Protein AF-A0AAV9P6S9-F1 (afdb_monomer_lite)

Secondary structure (DSSP, 8-state):
-GGGHHHHTTTTS-HHHHHHHHHHHHHHHHHHHHHHHHHHHHHHHHHTT--HHHHHHHHHHHHHHHHHHHHHHHH--SHHHHHHHHHHHHHHHHHHHHHHHHHHHHHTT-

Radius of gyration: 17.71 Å; chains: 1; bounding box: 41×34×51 Å

InterPro domains:
  IPR001129 Membrane-associated, eicosanoid/glutathione metabolism (MAPEG) protein [PF01124] (12-102)
  IPR023352 Membrane associated eicosanoid/glutathione metabolism-like domain superfamily [G3DSA:1.20.120.550] (4-105)
  IPR023352 Membrane associated eicosanoid/glutathione metabolism-like domain superfamily [SSF161084] (7-101)

Structure (mmCIF, N/CA/C/O backbone):
data_AF-A0AAV9P6S9-F1
#
_entry.id   AF-A0AAV9P6S9-F1
#
loop_
_atom_site.group_PDB
_atom_site.id
_atom_site.type_symbol
_atom_site.label_atom_id
_atom_site.label_alt_id
_atom_site.label_comp_id
_atom_site.label_asym_id
_atom_site.label_entity_id
_atom_site.label_seq_id
_atom_site.pdbx_PDB_ins_code
_atom_site.Cartn_x
_atom_site.Cartn_y
_atom_site.Cartn_z
_atom_site.occupancy
_atom_site.B_iso_or_equiv
_atom_site.auth_seq_id
_atom_site.auth_comp_id
_atom_site.auth_asym_id
_atom_site.auth_atom_id
_atom_site.pdbx_PDB_model_num
ATOM 1 N N . MET A 1 1 ? 16.387 -21.520 -5.685 1.00 53.22 1 MET A N 1
ATOM 2 C CA . MET A 1 1 ? 15.056 -21.497 -5.031 1.00 53.22 1 MET A CA 1
ATOM 3 C C . MET A 1 1 ? 14.055 -20.899 -6.014 1.00 53.22 1 MET A C 1
ATOM 5 O O . MET A 1 1 ? 14.445 -19.958 -6.693 1.00 53.22 1 MET A O 1
ATOM 9 N N . PRO A 1 2 ? 12.791 -21.358 -6.082 1.00 68.94 2 PRO A N 1
ATOM 10 C CA . PRO A 1 2 ? 11.817 -20.901 -7.089 1.00 68.94 2 PRO A CA 1
ATOM 11 C C . PRO A 1 2 ? 11.660 -19.372 -7.172 1.00 68.94 2 PRO A C 1
ATOM 13 O O . PRO A 1 2 ? 11.426 -18.814 -8.239 1.00 68.94 2 PRO A O 1
ATOM 16 N N . ARG A 1 3 ? 11.868 -18.680 -6.043 1.00 72.56 3 ARG A N 1
ATOM 17 C CA . ARG A 1 3 ? 11.754 -17.222 -5.908 1.00 72.56 3 ARG A CA 1
ATOM 18 C C . ARG A 1 3 ? 12.880 -16.421 -6.564 1.00 72.56 3 ARG A C 1
ATOM 20 O O . ARG A 1 3 ? 12.684 -15.234 -6.782 1.00 72.56 3 ARG A O 1
ATOM 27 N N . THR A 1 4 ? 14.032 -17.026 -6.867 1.00 83.38 4 THR A N 1
ATOM 28 C CA . THR A 1 4 ? 15.197 -16.344 -7.469 1.00 83.38 4 THR A CA 1
ATOM 29 C C . THR A 1 4 ? 15.442 -16.729 -8.926 1.00 83.38 4 THR A C 1
ATOM 31 O O . THR A 1 4 ? 16.415 -16.277 -9.522 1.00 83.38 4 THR A O 1
ATOM 34 N N . ASN A 1 5 ? 14.541 -17.516 -9.525 1.00 87.44 5 ASN A N 1
ATOM 35 C CA . ASN A 1 5 ? 14.692 -18.012 -10.891 1.00 87.44 5 ASN A CA 1
ATOM 36 C C . ASN A 1 5 ? 14.854 -16.885 -11.919 1.00 87.44 5 ASN A C 1
ATOM 38 O O . ASN A 1 5 ? 15.580 -17.072 -12.879 1.00 87.44 5 ASN A O 1
ATOM 42 N N . LEU A 1 6 ? 14.252 -15.707 -11.722 1.00 89.38 6 LEU A N 1
ATOM 43 C CA . LEU A 1 6 ? 14.372 -14.592 -12.673 1.00 89.38 6 LEU A CA 1
ATOM 44 C C . LEU A 1 6 ? 15.832 -14.167 -12.941 1.00 89.38 6 LEU A C 1
ATOM 46 O O . LEU A 1 6 ? 16.153 -13.754 -14.055 1.00 89.38 6 LEU A O 1
ATOM 50 N N . GLU A 1 7 ? 16.726 -14.313 -11.959 1.00 89.44 7 GLU A N 1
ATOM 51 C CA . GLU A 1 7 ? 18.145 -13.974 -12.129 1.00 89.44 7 GLU A CA 1
ATOM 52 C C . GLU A 1 7 ? 18.845 -14.912 -13.119 1.00 89.44 7 GLU A C 1
ATOM 54 O O . GLU A 1 7 ? 19.712 -14.484 -13.878 1.00 89.44 7 GLU A O 1
ATOM 59 N N . THR A 1 8 ? 18.430 -16.183 -13.177 1.00 91.06 8 THR A N 1
ATOM 60 C CA . THR A 1 8 ? 19.037 -17.181 -14.073 1.00 91.06 8 THR A CA 1
ATOM 61 C C . THR A 1 8 ? 18.685 -16.948 -15.544 1.00 91.06 8 THR A C 1
ATOM 63 O O . THR A 1 8 ? 19.334 -17.504 -16.433 1.00 91.06 8 THR A O 1
ATOM 66 N N . TRP A 1 9 ? 17.685 -16.103 -15.813 1.00 90.19 9 TRP A N 1
ATOM 67 C CA . TRP A 1 9 ? 17.230 -15.740 -17.155 1.00 90.19 9 TRP A CA 1
ATOM 68 C C . TRP A 1 9 ? 17.793 -14.405 -17.652 1.00 90.19 9 TRP A C 1
ATOM 70 O O . TRP A 1 9 ? 17.524 -14.033 -18.793 1.00 90.19 9 TRP A O 1
ATOM 80 N N . LYS A 1 10 ? 18.598 -13.694 -16.848 1.00 91.12 10 LYS A N 1
ATOM 81 C CA . LYS A 1 10 ? 19.114 -12.356 -17.187 1.00 91.12 10 LYS A CA 1
ATOM 82 C C . LYS A 1 10 ? 19.878 -12.301 -18.507 1.00 91.12 10 LYS A C 1
ATOM 84 O O . LYS A 1 10 ? 19.725 -11.348 -19.258 1.00 91.12 10 LYS A O 1
ATOM 89 N N . THR A 1 11 ? 20.671 -13.327 -18.799 1.00 93.31 11 THR A N 1
ATOM 90 C CA . THR A 1 11 ? 21.445 -13.435 -20.047 1.00 93.31 11 THR A CA 1
ATOM 91 C C . THR A 1 11 ? 20.688 -14.146 -21.170 1.00 93.31 11 THR A C 1
ATOM 93 O O . THR A 1 11 ? 21.181 -14.204 -22.290 1.00 93.31 11 THR A O 1
ATOM 96 N N . LYS A 1 12 ? 19.506 -14.709 -20.879 1.00 94.31 12 LYS A N 1
ATOM 97 C CA . LYS A 1 12 ? 18.717 -15.535 -21.809 1.00 94.31 12 LYS A CA 1
ATOM 98 C C . LYS A 1 12 ? 17.532 -14.793 -22.426 1.00 94.31 12 LYS A C 1
ATOM 100 O O . LYS A 1 12 ? 16.991 -15.250 -23.426 1.00 94.31 12 LYS A O 1
ATOM 105 N N . LEU A 1 13 ? 17.094 -13.697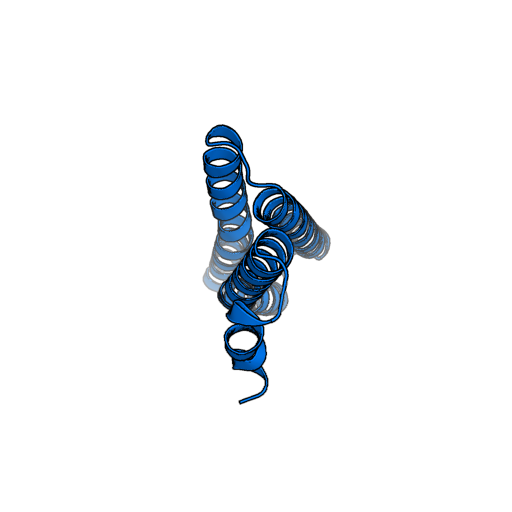 -21.810 1.00 94.19 13 LEU A N 1
ATOM 106 C CA . LEU A 1 13 ? 15.952 -12.903 -22.258 1.00 94.19 13 LEU A CA 1
ATOM 107 C C . LEU A 1 13 ? 16.412 -11.596 -22.912 1.00 94.19 13 LEU A C 1
ATOM 109 O O . LEU A 1 13 ? 17.445 -11.052 -22.517 1.00 94.19 13 LEU A O 1
ATOM 113 N N . PRO A 1 14 ? 15.615 -11.033 -23.841 1.00 96.19 14 PRO A N 1
ATOM 114 C CA . PRO A 1 14 ? 15.791 -9.654 -24.274 1.00 96.19 14 PRO A CA 1
ATOM 115 C C . PRO A 1 14 ? 15.832 -8.710 -23.068 1.00 96.19 14 PRO A C 1
ATOM 117 O O . PRO A 1 14 ? 15.030 -8.845 -22.138 1.00 96.19 14 PRO A O 1
ATOM 120 N N . THR A 1 15 ? 16.741 -7.736 -23.091 1.00 91.56 15 THR A N 1
ATOM 121 C CA . THR A 1 15 ? 16.987 -6.824 -21.963 1.00 91.56 15 THR A CA 1
ATOM 122 C C . THR A 1 15 ? 15.718 -6.113 -21.495 1.00 91.56 15 THR A C 1
ATOM 124 O O . THR A 1 15 ? 15.461 -6.036 -20.295 1.00 91.56 15 THR A O 1
ATOM 127 N N . ASP A 1 16 ? 14.879 -5.658 -22.426 1.00 90.56 16 ASP A N 1
ATOM 128 C CA . ASP A 1 16 ? 13.624 -4.976 -22.101 1.00 90.56 16 ASP A CA 1
ATOM 129 C C . ASP A 1 16 ? 12.618 -5.885 -21.393 1.00 90.56 16 ASP A C 1
ATOM 131 O O . ASP A 1 16 ? 11.981 -5.468 -20.420 1.00 90.56 16 ASP A O 1
ATOM 135 N N . LEU A 1 17 ? 12.512 -7.142 -21.836 1.00 92.12 17 LEU A N 1
ATOM 136 C CA . LEU A 1 17 ? 11.646 -8.136 -21.208 1.00 92.12 17 LEU A CA 1
ATOM 137 C C . LEU A 1 17 ? 12.147 -8.475 -19.803 1.00 92.12 17 LEU A C 1
ATOM 139 O O . LEU A 1 17 ? 11.359 -8.484 -18.857 1.00 92.12 17 LEU A O 1
ATOM 143 N N . TRP A 1 18 ? 13.454 -8.693 -19.639 1.00 93.00 18 TRP A N 1
ATOM 144 C CA . TRP A 1 18 ? 14.032 -8.945 -18.321 1.00 93.00 18 TRP A CA 1
ATOM 145 C C . TRP A 1 18 ? 13.797 -7.769 -17.365 1.00 93.00 18 TRP A C 1
ATOM 147 O O . TRP A 1 18 ? 13.325 -7.969 -16.247 1.00 93.00 18 TRP A O 1
ATOM 157 N N . ASN A 1 19 ? 14.029 -6.535 -17.823 1.00 90.00 19 ASN A N 1
ATOM 158 C CA . ASN A 1 19 ? 13.787 -5.323 -17.040 1.00 90.00 19 ASN A CA 1
ATOM 159 C C . ASN A 1 19 ? 12.311 -5.178 -16.634 1.00 90.00 19 ASN A C 1
ATOM 161 O O . ASN A 1 19 ? 12.014 -4.787 -15.503 1.00 90.00 19 ASN A O 1
ATOM 165 N N . HIS A 1 20 ? 11.376 -5.496 -17.534 1.00 89.88 20 HIS A N 1
ATOM 166 C CA . HIS A 1 20 ? 9.945 -5.486 -17.230 1.00 89.88 20 HIS A CA 1
ATOM 167 C C . HIS A 1 20 ? 9.592 -6.504 -16.135 1.00 89.88 20 HIS A C 1
ATOM 169 O O . HIS A 1 20 ? 8.952 -6.149 -15.144 1.00 89.88 20 HIS A O 1
ATOM 175 N N . LEU A 1 21 ? 10.071 -7.745 -16.260 1.00 91.69 21 LEU A N 1
ATOM 176 C CA . LEU A 1 21 ? 9.848 -8.799 -15.267 1.00 91.69 21 LEU A CA 1
ATOM 177 C C . LEU A 1 21 ? 10.503 -8.475 -13.916 1.00 91.69 21 LEU A C 1
ATOM 179 O O . LEU A 1 21 ? 9.912 -8.733 -12.867 1.00 91.69 21 LEU A O 1
ATOM 183 N N . ALA A 1 22 ? 11.692 -7.868 -13.924 1.00 90.69 22 ALA A N 1
ATOM 184 C CA . ALA A 1 22 ? 12.377 -7.430 -12.711 1.00 90.69 22 ALA A CA 1
ATOM 185 C C . ALA A 1 22 ? 11.562 -6.362 -11.966 1.00 90.69 22 ALA A C 1
ATOM 187 O O . ALA A 1 22 ? 11.381 -6.460 -10.749 1.00 90.69 22 ALA A O 1
ATOM 188 N N . ARG A 1 23 ? 10.983 -5.392 -12.689 1.00 89.62 23 ARG A N 1
ATOM 189 C CA . ARG A 1 23 ? 10.064 -4.402 -12.102 1.00 89.62 23 ARG A CA 1
ATOM 190 C C . ARG A 1 23 ? 8.794 -5.046 -11.553 1.00 89.62 23 ARG A C 1
ATOM 192 O O . ARG A 1 23 ? 8.399 -4.714 -10.439 1.00 89.62 23 ARG A O 1
ATOM 199 N N . ALA A 1 24 ? 8.189 -5.985 -12.282 1.00 90.25 24 ALA A N 1
ATOM 200 C CA . ALA A 1 24 ? 7.002 -6.707 -11.822 1.00 90.25 24 ALA A CA 1
ATOM 201 C C . ALA A 1 24 ? 7.268 -7.491 -10.527 1.00 90.25 24 ALA A C 1
ATOM 203 O O . ALA A 1 24 ? 6.480 -7.427 -9.582 1.00 90.25 24 ALA A O 1
ATOM 204 N N . ARG A 1 25 ? 8.421 -8.165 -10.440 1.00 91.12 25 ARG A N 1
ATOM 205 C CA . ARG A 1 25 ? 8.861 -8.849 -9.218 1.00 91.12 25 ARG A CA 1
ATOM 206 C C . ARG A 1 25 ? 9.073 -7.869 -8.064 1.00 91.12 25 ARG A C 1
ATOM 208 O O . ARG A 1 25 ? 8.622 -8.150 -6.958 1.00 91.12 25 ARG A O 1
ATOM 215 N N . GLY A 1 26 ? 9.706 -6.722 -8.316 1.00 89.75 26 GLY A N 1
ATOM 216 C CA . GLY A 1 26 ? 9.866 -5.662 -7.315 1.00 89.75 26 GLY A CA 1
ATOM 217 C C . GLY A 1 26 ? 8.524 -5.144 -6.784 1.00 89.75 26 GLY A C 1
ATOM 218 O O . GLY A 1 26 ? 8.330 -5.064 -5.574 1.00 89.75 26 GLY A O 1
ATOM 219 N N . ALA A 1 27 ? 7.561 -4.883 -7.672 1.00 89.81 27 ALA A N 1
ATOM 220 C CA . ALA A 1 27 ? 6.214 -4.452 -7.293 1.00 89.81 27 ALA A CA 1
ATOM 221 C C . ALA A 1 27 ? 5.455 -5.516 -6.472 1.00 89.81 27 ALA A C 1
ATOM 223 O O . ALA A 1 27 ? 4.741 -5.183 -5.520 1.00 89.81 27 ALA A O 1
ATOM 224 N N . HIS A 1 28 ? 5.623 -6.799 -6.809 1.00 91.06 28 HIS A N 1
ATOM 225 C CA . HIS A 1 28 ? 5.055 -7.903 -6.037 1.00 91.06 28 HIS A CA 1
ATOM 226 C C . HIS A 1 28 ? 5.644 -7.968 -4.622 1.00 91.06 28 HIS A C 1
ATOM 228 O O . HIS A 1 28 ? 4.885 -7.996 -3.656 1.00 91.06 28 HIS A O 1
ATOM 234 N N . LEU A 1 29 ? 6.975 -7.932 -4.491 1.00 92.31 29 LEU A N 1
ATOM 235 C CA . LEU A 1 29 ? 7.646 -7.958 -3.187 1.00 92.31 29 LEU A CA 1
ATOM 236 C C . LEU A 1 29 ? 7.227 -6.772 -2.314 1.00 92.31 29 LEU A C 1
ATOM 238 O O . LEU A 1 29 ? 6.824 -6.979 -1.175 1.00 92.31 29 LEU A O 1
ATOM 242 N N . ASN A 1 30 ? 7.175 -5.562 -2.877 1.00 92.62 30 ASN A N 1
ATOM 243 C CA . ASN A 1 30 ? 6.669 -4.392 -2.159 1.00 92.62 30 ASN A CA 1
ATOM 244 C C . ASN A 1 30 ? 5.222 -4.584 -1.669 1.00 92.62 30 ASN A C 1
ATOM 246 O O . ASN A 1 30 ? 4.857 -4.160 -0.577 1.00 92.62 30 ASN A O 1
ATOM 250 N N . SER A 1 31 ? 4.376 -5.244 -2.461 1.00 91.19 31 SER A N 1
ATOM 251 C CA . SER A 1 31 ? 3.002 -5.542 -2.041 1.00 91.19 31 SER A CA 1
ATOM 252 C C . SER A 1 31 ? 2.954 -6.542 -0.885 1.00 91.19 31 SER A C 1
ATOM 254 O O . SER A 1 31 ? 2.099 -6.412 -0.015 1.00 91.19 31 SER A O 1
ATOM 256 N N . MET A 1 32 ? 3.885 -7.497 -0.843 1.00 93.19 32 MET A N 1
ATOM 257 C CA . MET A 1 32 ? 4.025 -8.444 0.268 1.00 93.19 32 MET A CA 1
ATOM 258 C C . MET A 1 32 ? 4.551 -7.791 1.548 1.00 93.19 32 MET A C 1
ATOM 260 O O . MET A 1 32 ? 4.187 -8.235 2.629 1.00 93.19 32 MET A O 1
ATOM 264 N N . GLU A 1 33 ? 5.341 -6.723 1.448 1.00 93.88 33 GLU A N 1
ATOM 265 C CA . GLU A 1 33 ? 5.805 -5.951 2.611 1.00 93.88 33 GLU A CA 1
ATOM 266 C C . GLU A 1 33 ? 4.684 -5.100 3.228 1.00 93.88 33 GLU A C 1
ATOM 268 O O . GLU A 1 33 ? 4.609 -4.954 4.445 1.00 93.88 33 GLU A O 1
ATOM 273 N N . VAL A 1 34 ? 3.779 -4.564 2.401 1.00 94.31 34 VAL A N 1
ATOM 274 C CA . VAL A 1 34 ? 2.676 -3.700 2.861 1.00 94.31 34 VAL A CA 1
ATOM 275 C C . VAL A 1 34 ? 1.455 -4.507 3.321 1.00 94.31 34 VAL A C 1
ATOM 277 O O . VAL A 1 34 ? 0.720 -4.070 4.209 1.00 94.31 34 VAL A O 1
ATOM 280 N N . PHE A 1 35 ? 1.219 -5.689 2.745 1.00 95.19 35 PHE A N 1
ATOM 281 C CA . PHE A 1 35 ? 0.032 -6.500 3.035 1.00 95.19 35 PHE A CA 1
ATOM 282 C C . PHE A 1 35 ? -0.172 -6.833 4.529 1.00 95.19 35 PHE A C 1
ATOM 284 O O . PHE A 1 35 ? -1.304 -6.680 4.992 1.00 95.19 35 PHE A O 1
ATOM 291 N N . PRO A 1 36 ? 0.855 -7.214 5.319 1.00 97.50 36 PRO A N 1
ATOM 292 C CA . PRO A 1 36 ? 0.683 -7.497 6.745 1.00 97.50 36 PRO A CA 1
ATOM 293 C C . PRO A 1 36 ? 0.116 -6.317 7.539 1.00 97.50 36 PRO A C 1
ATOM 295 O O . PRO A 1 36 ? -0.738 -6.518 8.399 1.00 97.50 36 PRO A O 1
ATOM 298 N N . LEU A 1 37 ? 0.530 -5.085 7.220 1.00 97.12 37 LEU A N 1
ATOM 299 C CA . LEU A 1 37 ? 0.010 -3.879 7.870 1.00 97.12 37 LEU A CA 1
ATOM 300 C C . LEU A 1 37 ? -1.483 -3.685 7.571 1.00 97.12 37 LEU A C 1
ATOM 302 O O . LEU A 1 37 ? -2.266 -3.372 8.466 1.00 97.12 37 LEU A O 1
ATOM 306 N N . PHE A 1 38 ? -1.890 -3.919 6.321 1.00 98.00 38 PHE A N 1
ATOM 307 C CA . PHE A 1 38 ? -3.299 -3.894 5.932 1.00 98.00 38 PHE A CA 1
ATOM 308 C C . PHE A 1 38 ? -4.116 -4.986 6.625 1.00 98.00 38 PHE A C 1
ATOM 310 O O . PHE A 1 38 ? -5.168 -4.695 7.193 1.00 98.00 38 PHE A O 1
ATOM 317 N N . ALA A 1 39 ? -3.622 -6.224 6.628 1.00 98.12 39 ALA A N 1
ATOM 318 C CA . ALA A 1 39 ? -4.287 -7.339 7.290 1.00 98.12 39 ALA A CA 1
ATOM 319 C C . ALA A 1 39 ? -4.470 -7.071 8.793 1.00 98.12 39 ALA A C 1
ATOM 321 O O . ALA A 1 39 ? -5.569 -7.254 9.314 1.00 98.12 39 ALA A O 1
ATOM 322 N N . ALA A 1 40 ? -3.436 -6.558 9.469 1.00 98.31 40 ALA A N 1
ATOM 323 C CA . ALA A 1 40 ? -3.507 -6.174 10.876 1.00 98.31 40 ALA A CA 1
ATOM 324 C C . ALA A 1 40 ? -4.570 -5.093 11.127 1.00 98.31 40 ALA A C 1
ATOM 326 O O . ALA A 1 40 ? -5.368 -5.230 12.051 1.00 98.31 40 ALA A O 1
ATOM 327 N N . ALA A 1 41 ? -4.637 -4.059 10.281 1.00 98.25 41 ALA A N 1
ATOM 328 C CA . ALA A 1 41 ? -5.661 -3.020 10.380 1.00 98.25 41 ALA A CA 1
ATOM 329 C C . ALA A 1 41 ? -7.083 -3.578 10.209 1.00 98.25 41 ALA A C 1
ATOM 331 O O . ALA A 1 41 ? -7.991 -3.183 10.937 1.00 98.25 41 ALA A O 1
ATOM 332 N N . MET A 1 42 ? -7.282 -4.517 9.277 1.00 98.44 42 MET A N 1
ATOM 333 C CA . MET A 1 42 ? -8.586 -5.152 9.066 1.00 98.44 42 MET A CA 1
ATOM 334 C C . MET A 1 42 ? -8.994 -6.032 10.249 1.00 98.44 42 MET A C 1
ATOM 336 O O . MET A 1 42 ? -10.147 -5.986 10.674 1.00 98.44 42 MET A O 1
ATOM 340 N N . VAL A 1 43 ? -8.063 -6.801 10.815 1.00 98.44 43 VAL A N 1
ATOM 341 C CA . VAL A 1 43 ? -8.325 -7.604 12.018 1.00 98.44 43 VAL A CA 1
ATOM 342 C C . VAL A 1 43 ? -8.653 -6.695 13.204 1.00 98.44 43 VAL A C 1
ATOM 344 O O . VAL A 1 43 ? -9.699 -6.871 13.821 1.00 98.44 43 VAL A O 1
ATOM 347 N N . ALA A 1 44 ? -7.824 -5.684 13.479 1.00 98.12 44 ALA A N 1
ATOM 348 C CA . ALA A 1 44 ? -8.042 -4.741 14.576 1.00 98.12 44 ALA A CA 1
ATOM 349 C C . ALA A 1 44 ? -9.375 -3.990 14.442 1.00 98.12 44 ALA A C 1
ATOM 351 O O . ALA A 1 44 ? -10.102 -3.855 15.419 1.00 98.12 44 ALA A O 1
ATOM 352 N N . GLY A 1 45 ? -9.730 -3.555 13.230 1.00 98.00 45 GLY A N 1
ATOM 353 C CA . GLY A 1 45 ? -11.006 -2.893 12.969 1.00 98.00 45 GLY A CA 1
ATOM 354 C C . GLY A 1 45 ? -12.223 -3.793 13.201 1.00 98.00 45 GLY A C 1
ATOM 355 O O . GLY A 1 45 ? -13.225 -3.321 13.727 1.00 98.00 45 GLY A O 1
ATOM 356 N N . ASN A 1 46 ? -12.133 -5.088 12.871 1.00 97.81 46 ASN A N 1
ATOM 357 C CA . ASN A 1 46 ? -13.193 -6.054 13.186 1.00 97.81 46 ASN A CA 1
ATOM 358 C C . ASN A 1 46 ? -13.295 -6.323 14.696 1.00 97.81 46 ASN A C 1
ATOM 360 O O . ASN A 1 46 ? -14.403 -6.377 15.222 1.00 97.81 46 ASN A O 1
ATOM 364 N N . VAL A 1 47 ? -12.161 -6.453 15.396 1.00 97.44 47 VAL A N 1
ATOM 365 C CA . VAL A 1 47 ? -12.125 -6.624 16.862 1.00 97.44 47 VAL A CA 1
ATOM 366 C C . VAL A 1 47 ? -12.729 -5.411 17.572 1.00 97.44 47 VAL A C 1
ATOM 368 O O . VAL A 1 47 ? -13.532 -5.581 18.479 1.00 97.44 47 VAL A O 1
ATOM 371 N N . ALA A 1 48 ? -12.409 -4.199 17.114 1.00 97.69 48 ALA A N 1
ATOM 372 C CA . ALA A 1 48 ? -12.970 -2.945 17.619 1.00 97.69 48 ALA A CA 1
ATOM 373 C C . ALA A 1 48 ? -14.401 -2.657 17.122 1.00 97.69 48 ALA A C 1
ATOM 375 O O . ALA A 1 48 ? -14.915 -1.566 17.348 1.00 97.69 48 ALA A O 1
ATOM 376 N N . GLN A 1 49 ? -15.018 -3.591 16.387 1.00 97.12 49 GLN A N 1
ATOM 377 C CA . GLN A 1 49 ? -16.370 -3.470 15.834 1.00 97.12 49 GLN A CA 1
ATOM 378 C C . GLN A 1 49 ? -16.613 -2.162 15.059 1.00 97.12 49 GLN A C 1
ATOM 380 O O . GLN A 1 49 ? -17.690 -1.565 15.128 1.00 97.12 49 GLN A O 1
ATOM 385 N N . LEU A 1 50 ? -15.614 -1.712 14.289 1.00 97.12 50 LEU A N 1
ATOM 386 C CA . LEU A 1 50 ? -15.770 -0.534 13.441 1.00 97.12 50 LEU A CA 1
ATOM 387 C C . LEU A 1 50 ? -16.919 -0.738 12.437 1.00 97.12 50 LEU A C 1
ATOM 389 O O . LEU A 1 50 ? -17.121 -1.855 11.947 1.00 97.12 50 LEU A O 1
ATOM 393 N N . PRO A 1 51 ? -17.650 0.330 12.061 1.00 97.19 51 PRO A N 1
ATOM 394 C CA . PRO A 1 51 ? -18.752 0.216 11.115 1.00 97.19 51 PRO A CA 1
ATOM 395 C C . PRO A 1 51 ? -18.324 -0.467 9.810 1.00 97.19 51 PRO A C 1
ATOM 397 O O . PRO A 1 51 ? -17.336 -0.078 9.183 1.00 97.19 51 PRO A O 1
ATOM 400 N N . ALA A 1 52 ? -19.108 -1.441 9.340 1.00 96.69 52 ALA A N 1
ATOM 401 C CA . ALA A 1 52 ? -18.790 -2.203 8.128 1.00 96.69 52 ALA A CA 1
ATOM 402 C C . ALA A 1 52 ? -18.588 -1.304 6.891 1.00 96.69 52 ALA A C 1
ATOM 404 O O . ALA A 1 52 ? -17.741 -1.580 6.044 1.00 96.69 52 ALA A O 1
ATOM 405 N N . ARG A 1 53 ? -19.323 -0.186 6.804 1.00 97.31 53 ARG A N 1
ATOM 406 C CA . ARG A 1 53 ? -19.148 0.819 5.744 1.00 97.31 53 ARG A CA 1
ATOM 407 C C . ARG A 1 53 ? -17.738 1.415 5.738 1.00 97.31 53 ARG A C 1
ATOM 409 O O . ARG A 1 53 ? -17.151 1.552 4.663 1.00 97.31 53 ARG A O 1
ATOM 416 N N . ASP A 1 54 ? -17.197 1.741 6.909 1.00 95.44 54 ASP A N 1
ATOM 417 C CA . ASP A 1 54 ? -15.850 2.297 7.054 1.00 95.44 54 ASP A CA 1
ATOM 418 C C . ASP A 1 54 ? -14.804 1.246 6.686 1.00 95.44 54 ASP A C 1
ATOM 420 O O . ASP A 1 54 ? -13.895 1.529 5.906 1.00 95.44 54 ASP A O 1
ATOM 424 N N . MET A 1 55 ? -14.980 0.014 7.175 1.00 97.94 55 MET A N 1
ATOM 425 C CA . MET A 1 55 ? -14.106 -1.122 6.866 1.00 97.94 55 MET A CA 1
ATOM 426 C C . MET A 1 55 ? -14.031 -1.390 5.360 1.00 97.94 55 MET A C 1
ATOM 428 O O . MET A 1 55 ? -12.943 -1.437 4.785 1.00 97.94 55 MET A O 1
ATOM 432 N N . ASN A 1 56 ? -15.185 -1.472 4.696 1.00 97.75 56 ASN A N 1
ATOM 433 C CA . ASN A 1 56 ? -15.272 -1.701 3.255 1.00 97.75 56 ASN A CA 1
ATOM 434 C C . ASN A 1 56 ? -14.679 -0.538 2.450 1.00 97.75 56 ASN A C 1
ATOM 436 O O . ASN A 1 56 ? -13.988 -0.765 1.457 1.00 97.75 56 ASN A O 1
ATOM 440 N N . SER A 1 57 ? -14.896 0.705 2.891 1.00 97.31 57 SER A N 1
ATOM 441 C CA . SER A 1 57 ? -14.328 1.887 2.229 1.00 97.31 57 SER A CA 1
ATOM 442 C C . SER A 1 57 ? -12.803 1.924 2.352 1.00 97.31 57 SER A C 1
ATOM 444 O O . SER A 1 57 ? -12.118 2.240 1.377 1.00 97.31 57 SER A O 1
ATOM 446 N N . MET A 1 58 ? -12.254 1.560 3.517 1.00 96.62 58 MET A N 1
ATOM 447 C CA . MET A 1 58 ? -10.807 1.442 3.724 1.00 96.62 58 MET A CA 1
ATOM 448 C C . MET A 1 58 ? -10.207 0.332 2.857 1.00 96.62 58 MET A C 1
ATOM 450 O O . MET A 1 58 ? -9.213 0.572 2.173 1.00 96.62 58 MET A O 1
ATOM 454 N N . ALA A 1 59 ? -10.830 -0.849 2.826 1.00 97.44 59 ALA A N 1
ATOM 455 C CA . ALA A 1 59 ? -10.384 -1.964 1.994 1.00 97.44 59 ALA A CA 1
ATOM 456 C C . ALA A 1 59 ? -10.378 -1.601 0.502 1.00 97.44 59 ALA A C 1
ATOM 458 O O . ALA A 1 59 ? -9.366 -1.783 -0.176 1.00 97.44 59 ALA A O 1
ATOM 459 N N . LEU A 1 60 ? -11.472 -1.018 0.002 1.00 97.81 60 LEU A N 1
ATOM 460 C CA . LEU A 1 60 ? -11.575 -0.586 -1.390 1.00 97.81 60 LEU A CA 1
ATOM 461 C C . LEU A 1 60 ? -10.518 0.471 -1.733 1.00 97.81 60 LEU A C 1
ATOM 463 O O . LEU A 1 60 ? -9.831 0.344 -2.746 1.00 97.81 60 LEU A O 1
ATOM 467 N N . SER A 1 61 ? -10.352 1.480 -0.874 1.00 96.50 61 SER A N 1
ATOM 468 C CA . SER A 1 61 ? -9.358 2.542 -1.075 1.00 96.50 61 SER A CA 1
ATOM 469 C C . SER A 1 61 ? -7.937 1.981 -1.103 1.00 96.50 61 SER A C 1
ATOM 471 O O . SER A 1 61 ? -7.137 2.368 -1.954 1.00 96.50 61 SER A O 1
ATOM 473 N N . PHE A 1 62 ? -7.628 1.028 -0.218 1.00 96.94 62 PHE A N 1
ATOM 474 C CA . PHE A 1 62 ? -6.332 0.362 -0.193 1.00 96.94 62 PHE A CA 1
ATOM 475 C C . PHE A 1 62 ? -6.080 -0.405 -1.495 1.00 96.94 62 PHE A C 1
ATOM 477 O O . PHE A 1 62 ? -5.063 -0.178 -2.150 1.00 96.94 62 PHE A O 1
ATOM 484 N N . PHE A 1 63 ? -7.012 -1.259 -1.929 1.00 96.50 63 PHE A N 1
ATOM 485 C CA . PHE A 1 63 ? -6.851 -2.030 -3.165 1.00 96.50 63 PHE A CA 1
ATOM 486 C C . PHE A 1 63 ? -6.772 -1.148 -4.416 1.00 96.50 63 PHE A C 1
ATOM 488 O O . PHE A 1 63 ? -5.971 -1.430 -5.312 1.00 96.50 63 PHE A O 1
ATOM 495 N N . ALA A 1 64 ? -7.536 -0.056 -4.467 1.00 96.38 64 ALA A N 1
ATOM 496 C CA . ALA A 1 64 ? -7.449 0.926 -5.542 1.00 96.38 64 ALA A CA 1
ATOM 497 C C . ALA A 1 64 ? -6.063 1.593 -5.575 1.00 96.38 64 ALA A C 1
ATOM 499 O O . ALA A 1 64 ? -5.410 1.608 -6.622 1.00 96.38 64 ALA A O 1
ATOM 500 N N . ALA A 1 65 ? -5.563 2.060 -4.425 1.00 95.31 65 ALA A N 1
ATOM 501 C CA . ALA A 1 65 ? -4.233 2.658 -4.318 1.00 95.31 65 ALA A CA 1
ATOM 502 C C . ALA A 1 65 ? -3.119 1.663 -4.691 1.00 95.31 65 ALA A C 1
ATOM 504 O O . ALA A 1 65 ? -2.179 2.025 -5.399 1.00 95.31 65 ALA A O 1
ATOM 505 N N . ARG A 1 66 ? -3.228 0.390 -4.283 1.00 93.50 66 ARG A N 1
ATOM 506 C CA . ARG A 1 66 ? -2.257 -0.658 -4.646 1.00 93.50 66 ARG A CA 1
ATOM 507 C C . ARG A 1 66 ? -2.271 -0.976 -6.138 1.00 93.50 66 ARG A C 1
ATOM 509 O O . ARG A 1 66 ? -1.203 -1.106 -6.731 1.00 93.50 66 ARG A O 1
ATOM 516 N N . THR A 1 67 ? -3.449 -1.039 -6.751 1.00 93.06 67 THR A N 1
ATOM 517 C CA . THR A 1 67 ? -3.589 -1.268 -8.197 1.00 93.06 67 THR A CA 1
ATOM 518 C C . THR A 1 67 ? -2.976 -0.114 -8.990 1.00 93.06 67 THR A C 1
ATOM 520 O O . THR A 1 67 ? -2.189 -0.343 -9.910 1.00 93.06 67 THR A O 1
ATOM 523 N N . LEU A 1 68 ? -3.249 1.129 -8.578 1.00 92.75 68 LEU A N 1
ATOM 524 C CA . LEU A 1 68 ? -2.646 2.320 -9.173 1.00 92.75 68 LEU A CA 1
ATOM 525 C C . LEU A 1 68 ? -1.119 2.332 -9.001 1.00 92.75 68 LEU A C 1
ATOM 527 O O . LEU A 1 68 ? -0.395 2.572 -9.966 1.00 92.75 68 LEU A O 1
ATOM 531 N N . TYR A 1 69 ? -0.619 2.020 -7.802 1.00 90.62 69 TYR A N 1
ATOM 532 C CA . TYR A 1 69 ? 0.816 1.917 -7.530 1.00 90.62 69 TYR A CA 1
ATOM 533 C C . TYR A 1 69 ? 1.491 0.887 -8.443 1.00 90.62 69 TYR A C 1
ATOM 535 O O . TYR A 1 69 ? 2.527 1.187 -9.034 1.00 90.62 69 TYR A O 1
ATOM 543 N N . MET A 1 70 ? 0.899 -0.303 -8.598 1.00 90.50 70 MET A N 1
ATOM 544 C CA . MET A 1 70 ? 1.423 -1.349 -9.483 1.00 90.50 70 MET A CA 1
ATOM 545 C C . MET A 1 70 ? 1.458 -0.893 -10.944 1.00 90.50 70 MET A C 1
ATOM 547 O O . MET A 1 70 ? 2.481 -1.071 -11.605 1.00 90.50 70 MET A O 1
ATOM 551 N N . GLY A 1 71 ? 0.388 -0.257 -11.433 1.00 89.62 71 GLY A N 1
ATOM 552 C CA . GLY A 1 71 ? 0.338 0.297 -12.788 1.00 89.62 71 GLY A CA 1
ATOM 553 C C . GLY A 1 71 ? 1.443 1.328 -13.034 1.00 89.62 71 GLY A C 1
ATOM 554 O O . GLY A 1 71 ? 2.197 1.211 -14.001 1.00 89.62 71 GLY A O 1
ATOM 555 N N . LEU A 1 72 ? 1.610 2.280 -12.109 1.00 87.44 72 LEU A N 1
ATOM 556 C CA . LEU A 1 72 ? 2.679 3.279 -12.175 1.00 87.44 72 LEU A CA 1
ATOM 557 C C . LEU A 1 72 ? 4.067 2.632 -12.144 1.00 87.44 72 LEU A C 1
ATOM 559 O O . LEU A 1 72 ? 4.928 3.021 -12.925 1.00 87.44 72 LEU A O 1
ATOM 563 N N . TYR A 1 73 ? 4.280 1.626 -11.288 1.00 84.12 73 TYR A N 1
ATOM 564 C CA . TYR A 1 73 ? 5.560 0.923 -11.150 1.00 84.12 73 TYR A CA 1
ATOM 565 C C . TYR A 1 73 ? 5.967 0.196 -12.440 1.00 84.12 73 TYR A C 1
ATOM 567 O O . TYR A 1 73 ? 7.139 0.205 -12.824 1.00 84.12 73 TYR A O 1
ATOM 575 N N . LEU A 1 74 ? 5.007 -0.433 -13.120 1.00 85.44 74 LEU A N 1
ATOM 576 C CA . LEU A 1 74 ? 5.254 -1.154 -14.369 1.00 85.44 74 LEU A CA 1
ATOM 577 C C . LEU A 1 74 ? 5.501 -0.208 -15.554 1.00 85.44 74 LEU A C 1
ATOM 579 O O . LEU A 1 74 ? 6.295 -0.544 -16.437 1.00 85.44 74 LEU A O 1
ATOM 583 N N . ALA A 1 75 ? 4.870 0.971 -15.546 1.00 81.25 75 ALA A N 1
ATOM 584 C CA . ALA A 1 75 ? 4.923 1.965 -16.618 1.00 81.25 75 ALA A CA 1
ATOM 585 C C . ALA A 1 75 ? 6.141 2.916 -16.571 1.00 81.25 75 ALA A C 1
ATOM 587 O O . ALA A 1 75 ? 6.311 3.720 -17.488 1.00 81.25 75 ALA A O 1
ATOM 588 N N . VAL A 1 76 ? 6.995 2.857 -15.537 1.00 66.12 76 VAL A N 1
ATOM 589 C CA . VAL A 1 76 ? 8.089 3.830 -15.343 1.00 66.12 76 VAL A CA 1
ATOM 590 C C . VAL A 1 76 ? 9.075 3.844 -16.522 1.00 66.12 76 VAL A C 1
ATOM 592 O O . VAL A 1 76 ? 9.880 2.928 -16.694 1.00 66.12 76 VAL A O 1
ATOM 595 N N . LYS A 1 77 ? 9.041 4.945 -17.282 1.00 66.06 77 LYS A N 1
ATOM 596 C CA . LYS A 1 77 ? 10.103 5.427 -18.185 1.00 66.06 77 LYS A CA 1
ATOM 597 C C . LYS A 1 77 ? 10.436 6.922 -17.975 1.00 66.06 77 LYS A C 1
ATOM 599 O O . LYS A 1 77 ? 11.231 7.464 -18.728 1.00 66.06 77 LYS A O 1
ATOM 604 N N . SER A 1 78 ? 9.821 7.589 -16.989 1.00 68.75 78 SER A N 1
ATOM 605 C CA . SER A 1 78 ? 9.907 9.045 -16.768 1.00 68.75 78 SER A CA 1
ATOM 606 C C . SER A 1 78 ? 10.015 9.396 -15.277 1.00 68.75 78 SER A C 1
ATOM 608 O O . SER A 1 78 ? 9.362 8.753 -14.447 1.00 68.75 78 SE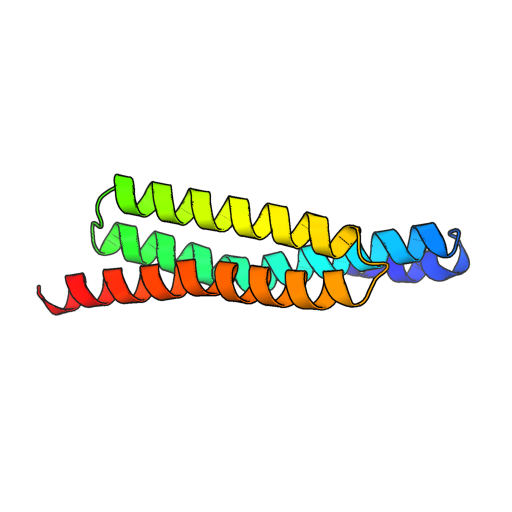R A O 1
ATOM 610 N N . ASP A 1 79 ? 10.773 10.447 -14.950 1.00 69.62 79 ASP A N 1
ATOM 611 C CA . ASP A 1 79 ? 10.989 10.953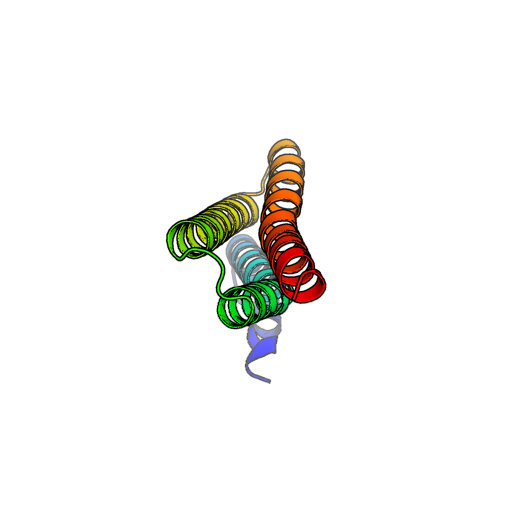 -13.585 1.00 69.62 79 ASP A CA 1
ATOM 612 C C . ASP A 1 79 ? 9.695 11.443 -12.914 1.00 69.62 79 ASP A C 1
ATOM 614 O O . ASP A 1 79 ? 9.490 11.250 -11.716 1.00 69.62 79 ASP A O 1
ATOM 618 N N . THR A 1 80 ? 8.750 11.996 -13.680 1.00 68.50 80 THR A N 1
ATOM 619 C CA . THR A 1 80 ? 7.442 12.432 -13.150 1.00 68.50 80 THR A CA 1
ATOM 620 C C . THR A 1 80 ? 6.603 11.258 -12.638 1.00 68.50 80 THR A C 1
ATOM 622 O O . THR A 1 80 ? 5.928 11.372 -11.612 1.00 68.50 80 THR A O 1
ATOM 625 N N . LEU A 1 81 ? 6.692 10.094 -13.290 1.00 76.69 81 LEU A N 1
ATOM 626 C CA . LEU A 1 81 ? 6.029 8.870 -12.827 1.00 76.69 81 LEU A CA 1
ATOM 627 C C . LEU A 1 81 ? 6.647 8.338 -11.526 1.00 76.69 81 LEU A C 1
ATOM 629 O O . LEU A 1 81 ? 5.948 7.708 -10.729 1.00 76.69 81 LEU A O 1
ATOM 633 N N . ALA A 1 82 ? 7.935 8.604 -11.285 1.00 78.19 82 ALA A N 1
ATOM 634 C CA . ALA A 1 82 ? 8.607 8.189 -10.059 1.00 78.19 82 ALA A CA 1
ATOM 635 C C . ALA A 1 82 ? 8.064 8.942 -8.832 1.00 78.19 82 ALA A C 1
ATOM 637 O O . ALA A 1 82 ? 7.790 8.306 -7.812 1.00 78.19 82 ALA A O 1
ATOM 638 N N . TYR A 1 83 ? 7.830 10.256 -8.943 1.00 83.88 83 TYR A N 1
ATOM 639 C CA . TYR A 1 83 ? 7.200 11.046 -7.876 1.00 83.88 83 TYR A CA 1
ATOM 640 C C . TYR A 1 83 ? 5.750 10.621 -7.620 1.00 83.88 83 TYR A C 1
ATOM 642 O O . TYR A 1 83 ? 5.367 10.410 -6.467 1.00 83.88 83 TYR A O 1
ATOM 650 N N . ALA A 1 84 ? 4.962 10.415 -8.683 1.00 86.31 84 ALA A N 1
ATOM 651 C CA . ALA A 1 84 ? 3.583 9.938 -8.565 1.00 86.31 84 ALA A CA 1
ATOM 652 C C . ALA A 1 84 ? 3.513 8.588 -7.832 1.00 86.31 84 ALA A C 1
ATOM 654 O O . ALA A 1 84 ? 2.711 8.411 -6.916 1.00 86.31 84 ALA A O 1
ATOM 655 N N . ARG A 1 85 ? 4.411 7.653 -8.167 1.00 84.88 85 ARG A N 1
ATOM 656 C CA . ARG A 1 85 ? 4.524 6.356 -7.489 1.00 84.88 85 ARG A CA 1
ATOM 657 C C . ARG A 1 85 ? 4.777 6.512 -5.986 1.00 84.88 85 ARG A C 1
ATOM 659 O O . ARG A 1 85 ? 4.141 5.814 -5.199 1.00 84.88 85 ARG A O 1
ATOM 666 N N . THR A 1 86 ? 5.677 7.407 -5.581 1.00 87.94 86 THR A N 1
ATOM 667 C CA . THR A 1 86 ? 5.965 7.667 -4.159 1.00 87.94 86 THR A CA 1
ATOM 668 C C . THR A 1 86 ? 4.752 8.255 -3.436 1.00 87.94 86 THR A C 1
ATOM 670 O O . THR A 1 86 ? 4.433 7.820 -2.331 1.00 87.94 86 THR A O 1
ATOM 673 N N . GLY A 1 87 ? 4.027 9.181 -4.071 1.00 91.62 87 GLY A N 1
ATOM 674 C CA . GLY A 1 87 ? 2.789 9.735 -3.516 1.00 91.62 87 GLY A CA 1
ATOM 675 C C . GLY A 1 87 ? 1.709 8.670 -3.306 1.00 91.62 87 GLY A C 1
ATOM 676 O O . GLY A 1 87 ? 1.155 8.551 -2.214 1.00 91.62 87 GLY A O 1
ATOM 677 N N . VAL A 1 88 ? 1.461 7.831 -4.319 1.00 92.19 88 VAL A N 1
ATOM 678 C CA . VAL A 1 88 ? 0.481 6.733 -4.226 1.00 92.19 88 VAL A CA 1
ATOM 679 C C . VAL A 1 88 ? 0.907 5.692 -3.186 1.00 92.19 88 VAL A C 1
ATOM 681 O O . VAL A 1 88 ? 0.062 5.158 -2.471 1.00 92.19 88 VAL A O 1
ATOM 684 N N . TYR A 1 89 ? 2.209 5.434 -3.041 1.00 91.75 89 TYR A N 1
ATOM 685 C CA . TYR A 1 89 ? 2.730 4.565 -1.986 1.00 91.75 89 TYR A CA 1
ATOM 686 C C . TYR A 1 89 ? 2.408 5.098 -0.589 1.00 91.75 89 TYR A C 1
ATOM 688 O O . TYR A 1 89 ? 1.809 4.376 0.211 1.00 91.75 89 TYR A O 1
ATOM 696 N N . ALA A 1 90 ? 2.745 6.362 -0.318 1.00 94.00 90 ALA A N 1
ATOM 697 C CA . ALA A 1 90 ? 2.478 7.005 0.965 1.00 94.00 90 ALA A CA 1
ATOM 698 C C . ALA A 1 90 ? 0.976 7.016 1.289 1.00 94.00 90 ALA A C 1
ATOM 700 O O . ALA A 1 90 ? 0.580 6.678 2.405 1.00 94.00 90 ALA A O 1
ATOM 701 N N . TRP A 1 91 ? 0.133 7.309 0.294 1.00 93.75 91 TRP A N 1
ATOM 702 C CA . TRP A 1 91 ? -1.318 7.220 0.439 1.00 93.75 91 TRP A CA 1
ATOM 703 C C . TRP A 1 91 ? -1.793 5.792 0.742 1.00 93.75 91 TRP A C 1
ATOM 705 O O . TRP A 1 91 ? -2.610 5.589 1.635 1.00 93.75 91 TRP A O 1
ATOM 715 N N . SER A 1 92 ? -1.249 4.779 0.061 1.00 94.44 92 SER A N 1
ATOM 716 C CA . SER A 1 92 ? -1.642 3.386 0.304 1.00 94.44 92 SER A CA 1
ATOM 717 C C . SER A 1 92 ? -1.329 2.919 1.730 1.00 94.44 92 SER A C 1
ATOM 719 O O . SER A 1 92 ? -2.092 2.140 2.295 1.00 94.44 92 SER A O 1
ATOM 721 N N . ILE A 1 93 ? -0.242 3.416 2.328 1.00 95.44 93 ILE A N 1
ATOM 722 C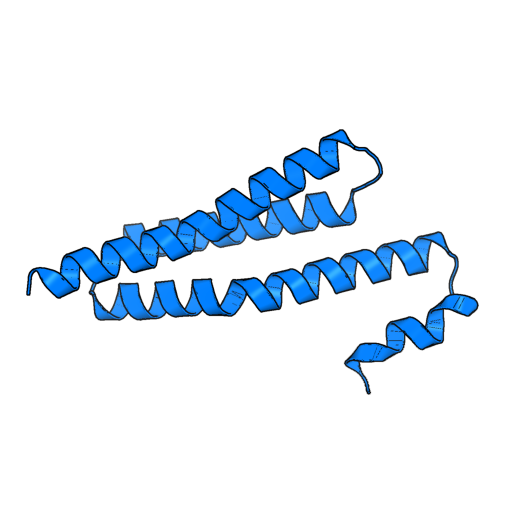 CA . ILE A 1 93 ? 0.177 3.065 3.691 1.00 95.44 93 ILE A CA 1
ATOM 723 C C . ILE A 1 93 ? -0.592 3.852 4.751 1.00 95.44 93 ILE A C 1
ATOM 725 O O . ILE A 1 93 ? -0.852 3.322 5.831 1.00 95.44 93 ILE A O 1
ATOM 729 N N . SER A 1 94 ? -1.001 5.090 4.464 1.00 96.44 94 SER A N 1
ATOM 730 C CA . SER A 1 94 ? -1.756 5.881 5.437 1.00 96.44 94 SER A CA 1
ATOM 731 C C . SER A 1 94 ? -3.118 5.260 5.759 1.00 96.44 94 SER A C 1
ATOM 733 O O . SER A 1 94 ? -3.569 5.351 6.896 1.00 96.44 94 SER A O 1
ATOM 735 N N . ILE A 1 95 ? -3.745 4.563 4.806 1.00 97.19 95 ILE A N 1
ATOM 736 C CA . ILE A 1 95 ? -5.048 3.903 4.988 1.00 97.19 95 ILE A CA 1
A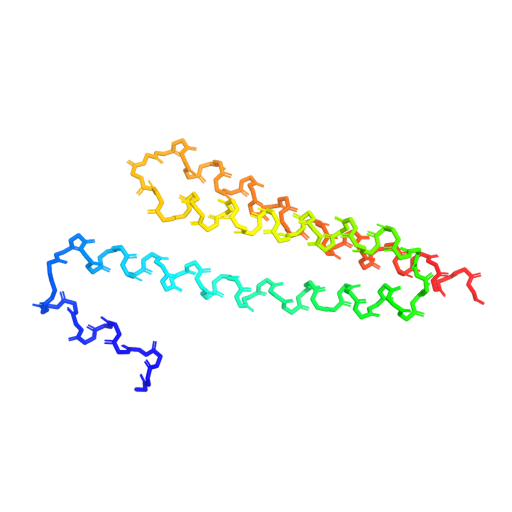TOM 737 C C . ILE A 1 95 ? -5.044 2.898 6.156 1.00 97.19 95 ILE A C 1
ATOM 739 O O . ILE A 1 95 ? -5.824 3.089 7.092 1.00 97.19 95 ILE A O 1
ATOM 743 N N . PRO A 1 96 ? -4.196 1.849 6.174 1.00 97.00 96 PRO A N 1
ATOM 744 C CA . PRO A 1 96 ? -4.175 0.907 7.288 1.00 97.00 96 PRO A CA 1
ATOM 745 C C . PRO A 1 96 ? -3.660 1.522 8.596 1.00 97.00 96 PRO A C 1
ATOM 747 O O . PRO A 1 96 ? -4.141 1.137 9.658 1.00 97.00 96 PRO A O 1
ATOM 750 N N . ILE A 1 97 ? -2.766 2.519 8.548 1.00 97.75 97 ILE A N 1
ATOM 751 C CA . ILE A 1 97 ? -2.352 3.268 9.751 1.00 97.75 97 ILE A CA 1
ATOM 752 C C . ILE A 1 97 ? -3.556 3.980 10.382 1.00 97.75 97 ILE A C 1
ATOM 754 O O . ILE A 1 97 ? -3.778 3.871 11.586 1.00 97.75 97 ILE A O 1
ATOM 758 N N . MET A 1 98 ? -4.371 4.664 9.575 1.00 96.75 98 MET A N 1
ATOM 759 C CA . MET A 1 98 ? -5.602 5.299 10.051 1.00 96.75 98 MET A CA 1
ATOM 760 C C . MET A 1 98 ? -6.616 4.271 10.563 1.00 96.75 98 MET A C 1
ATOM 762 O O . MET A 1 98 ? -7.300 4.538 11.547 1.00 96.75 98 MET A O 1
ATOM 766 N N . GLY A 1 99 ? -6.705 3.096 9.931 1.00 97.00 99 GLY A N 1
ATOM 767 C CA . GLY A 1 99 ? -7.543 1.992 10.405 1.00 97.00 99 GLY A CA 1
ATOM 768 C C . GLY A 1 99 ? -7.145 1.514 11.804 1.00 97.00 99 GLY A C 1
ATOM 769 O O . GLY A 1 99 ? -7.998 1.427 12.685 1.00 97.00 99 GLY A O 1
ATOM 770 N N . LEU A 1 100 ? -5.847 1.290 12.034 1.00 97.94 100 LEU A N 1
ATOM 771 C CA . LEU A 1 100 ? -5.305 0.931 13.350 1.00 97.94 100 LEU A CA 1
ATOM 772 C C . LEU A 1 100 ? -5.553 2.025 14.390 1.00 97.94 100 LEU A C 1
ATOM 774 O O . LEU A 1 100 ? -5.976 1.730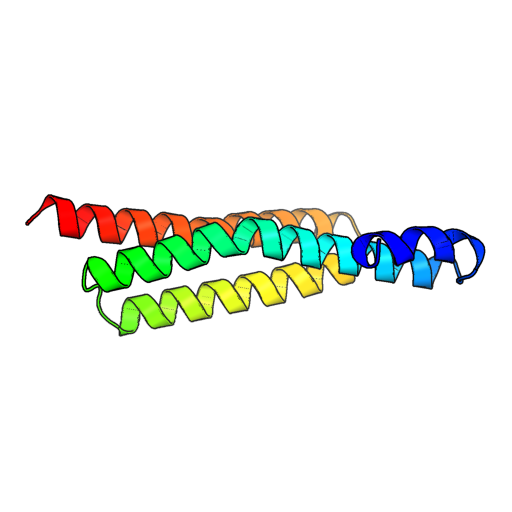 15.504 1.00 97.94 100 LEU A O 1
ATOM 778 N N . TRP A 1 101 ? -5.338 3.287 14.015 1.00 97.56 101 TRP A N 1
ATOM 779 C CA . TRP A 1 101 ? -5.597 4.428 14.889 1.00 97.56 101 TRP A CA 1
ATOM 780 C C . TRP A 1 101 ? -7.066 4.489 15.322 1.00 97.56 101 TRP A C 1
ATOM 782 O O . TRP A 1 101 ? -7.356 4.590 16.512 1.00 97.56 101 TRP A O 1
ATOM 792 N N . LYS A 1 102 ? -8.002 4.379 14.370 1.00 96.31 102 LYS A N 1
ATOM 793 C CA . LYS A 1 102 ? -9.444 4.365 14.654 1.00 96.31 102 LYS A CA 1
ATOM 794 C C . LYS A 1 102 ? -9.836 3.199 15.559 1.00 96.31 102 LYS A C 1
ATOM 796 O O . LYS A 1 102 ? -10.577 3.409 16.512 1.00 96.31 102 LYS A O 1
ATOM 801 N N . ALA A 1 103 ? -9.323 1.999 15.288 1.00 97.31 103 ALA A N 1
ATOM 802 C CA . ALA A 1 103 ? -9.580 0.829 16.123 1.00 97.31 103 ALA A CA 1
ATOM 803 C C . ALA A 1 103 ? -9.083 1.046 17.563 1.00 97.31 103 ALA A C 1
ATOM 805 O O . ALA A 1 103 ? -9.826 0.813 18.512 1.00 97.31 103 ALA A O 1
ATOM 806 N N . GLY A 1 104 ? -7.865 1.574 17.731 1.00 97.12 104 GLY A N 1
ATOM 807 C CA . GLY A 1 104 ? -7.306 1.890 19.047 1.00 97.12 104 GLY A CA 1
ATOM 808 C C . GLY A 1 104 ? -8.100 2.955 19.807 1.00 97.12 104 GLY A C 1
ATOM 809 O O . GLY A 1 104 ? -8.286 2.832 21.011 1.00 97.12 104 GLY A O 1
ATOM 810 N N . GLN A 1 105 ? -8.622 3.974 19.116 1.00 96.62 105 GLN A N 1
ATOM 811 C CA . GLN A 1 105 ? -9.469 4.995 19.742 1.00 96.62 105 GLN A CA 1
ATOM 812 C C . GLN A 1 105 ? -10.786 4.441 20.288 1.00 96.62 105 GLN A C 1
ATOM 814 O O . GLN A 1 105 ? -11.270 4.963 21.287 1.00 96.62 105 GLN A O 1
ATOM 819 N N . VAL A 1 106 ? -11.379 3.447 19.623 1.00 96.50 106 VAL A N 1
ATOM 820 C CA . VAL A 1 106 ? -12.610 2.800 20.099 1.00 96.50 106 VAL A CA 1
ATOM 821 C C . VAL A 1 106 ? -12.298 1.926 21.309 1.00 96.50 106 VAL A C 1
ATOM 823 O O . VAL A 1 106 ? -12.865 2.153 22.368 1.00 96.50 106 VAL A O 1
ATOM 826 N N . LEU A 1 107 ? -11.308 1.037 21.197 1.00 94.44 107 LEU A N 1
ATOM 827 C CA . LEU A 1 107 ? -10.935 0.111 22.273 1.00 94.44 107 LEU A CA 1
ATOM 828 C C . LEU A 1 107 ? -10.420 0.799 23.545 1.00 94.44 107 LEU A C 1
ATOM 830 O O . LEU A 1 107 ? -10.493 0.220 24.617 1.00 94.44 107 LEU A O 1
ATOM 834 N N . ALA A 1 108 ? -9.865 2.008 23.442 1.00 94.31 108 ALA A N 1
ATOM 835 C CA . ALA A 1 108 ? -9.407 2.771 24.605 1.00 94.31 108 ALA A CA 1
ATOM 836 C C . ALA A 1 108 ? -10.535 3.514 25.345 1.00 94.31 108 ALA A C 1
ATOM 838 O O . ALA A 1 108 ? -10.274 4.135 26.375 1.00 94.31 108 ALA A O 1
ATOM 839 N N . ARG A 1 109 ? -11.749 3.548 24.781 1.00 88.62 109 ARG A N 1
ATOM 840 C CA . ARG A 1 109 ? -12.929 4.186 25.389 1.00 88.62 109 ARG A CA 1
ATOM 841 C C . ARG A 1 109 ? -13.832 3.192 26.123 1.00 88.62 109 ARG A C 1
ATOM 843 O O . ARG A 1 109 ? -14.701 3.656 26.859 1.00 88.62 109 ARG A O 1
ATOM 850 N N . ASP A 1 110 ? -13.622 1.899 25.899 1.00 60.81 110 ASP A N 1
ATOM 851 C CA . ASP A 1 110 ? -14.279 0.783 26.588 1.00 60.81 110 ASP A CA 1
ATOM 852 C C . ASP A 1 110 ? -13.511 0.403 27.866 1.00 60.81 110 ASP A C 1
ATOM 854 O O . ASP A 1 110 ? -14.174 0.008 28.853 1.00 60.81 110 ASP A O 1
#

Organism: NCBI:txid1690608

Sequence (110 aa):
MPRTNLETWKTKLPTDLWNHLARARGAHLNSMEVFPLFAAAMVAGNVAQLPARDMNSMALSFFAARTLYMGLYLAVKSDTLAYARTGVYAWSISIPIMGLWKAGQVLARD

Foldseek 3Di:
DVLCVLVVCCVVDDVVVSVLVVLLSVLVVVCVVLVVLQVVLLVLLVVLVPDPVLSVVLVVQLVVLSVVLSVLSSPDPDPVSVVVNVVSVVSNNVSSVVSNVVSVVSVVVD

pLDDT: mean 91.07, std 8.81, range [53.22, 98.44]